Protein AF-A0A966TG17-F1 (afdb_monomer)

Nearest PDB structures (foldseek):
  8f2u-assembly1_F  TM=4.274E-01  e=1.609E+00  Homo sapiens
  6jo7-assembly2_B  TM=2.711E-01  e=9.034E+00  Mus musculus

Sequence (143 aa):
MKAIIFLFGTLLFFFSSFSAFAQQPAAEDVRMEKAVTYKENMVFKPVRNGVDNVELIDVVALGTSSFKVSNMADGTYGSYDHSLRITYPLVLAGGKTGYLLCFYGASEKIPYSVETKAGLTTIYFPVSTHDVIKTRIEQTLAT

Solvent-accessible surface area (backbone atoms only — not comparable to full-atom values): 9497 Å² total; per-residue (Å²): 144,79,78,73,72,68,70,70,70,69,77,75,76,82,77,87,73,90,78,89,78,79,82,76,74,92,71,87,75,93,66,87,76,69,77,76,78,76,66,94,82,62,94,63,80,80,79,82,81,87,75,88,84,80,79,86,77,62,70,68,43,80,44,79,72,44,80,46,77,46,70,54,78,76,85,50,92,67,24,74,55,60,43,40,37,42,35,32,41,43,36,31,68,90,75,54,72,39,42,32,45,35,26,34,29,95,79,58,86,74,96,57,59,64,47,77,55,98,75,34,36,38,38,50,42,57,46,90,48,44,68,62,54,52,51,52,50,55,54,62,67,74,105

pLDDT: mean 71.19, std 16.75, range [38.56, 93.94]

Secondary structure (DSSP, 8-state):
--SSGGGSSSTTSS---S---------------------TT-SSPPP--S--------EEEE---EEEEEE---SSGGGG-EEEEEEEEEEETTS-EEEEEEEE-TT---S-SEEEETTEEEEEEEGGGHHHHHHHHHHHHT-

Radius of gyration: 31.49 Å; Cα contacts (8 Å, |Δi|>4): 150; chains: 1; bounding box: 48×47×105 Å

Mean predicted aligned error: 18.05 Å

Structure (mmCIF, N/CA/C/O backbone):
data_AF-A0A966TG17-F1
#
_entry.id   AF-A0A966TG17-F1
#
loop_
_atom_site.group_PDB
_atom_site.id
_atom_site.type_symbol
_atom_site.label_atom_id
_atom_site.label_alt_id
_atom_site.label_comp_id
_atom_site.label_asym_id
_atom_site.label_entity_id
_atom_site.label_seq_id
_atom_site.pdbx_PDB_ins_code
_atom_site.Cartn_x
_atom_site.Cartn_y
_atom_site.Cartn_z
_atom_site.occupancy
_atom_site.B_iso_or_equiv
_atom_site.auth_seq_id
_atom_site.auth_comp_id
_atom_site.auth_asym_id
_atom_site.auth_atom_id
_atom_site.pdbx_PDB_model_num
ATOM 1 N N . MET A 1 1 ? -9.785 -28.704 80.834 1.00 50.81 1 MET A N 1
ATOM 2 C CA . MET A 1 1 ? -9.408 -28.276 79.468 1.00 50.81 1 MET A CA 1
ATOM 3 C C . MET A 1 1 ? -8.177 -27.371 79.538 1.00 50.81 1 MET A C 1
ATOM 5 O O . MET A 1 1 ? -8.329 -26.164 79.621 1.00 50.81 1 MET A O 1
ATOM 9 N N . LYS A 1 2 ? -6.957 -27.921 79.628 1.00 49.62 2 LYS A N 1
ATOM 10 C CA . LYS A 1 2 ? -5.720 -27.103 79.706 1.00 49.62 2 LYS A CA 1
ATOM 11 C C . LYS A 1 2 ? -4.567 -27.599 78.814 1.00 49.62 2 LYS A C 1
ATOM 13 O O . LYS A 1 2 ? -3.563 -26.915 78.714 1.00 49.62 2 LYS A O 1
ATOM 18 N N . ALA A 1 3 ? -4.725 -28.728 78.116 1.00 55.16 3 ALA A N 1
ATOM 19 C CA . ALA A 1 3 ? -3.661 -29.323 77.297 1.00 55.16 3 ALA A CA 1
ATOM 20 C C . ALA A 1 3 ? -3.758 -29.025 75.784 1.00 55.16 3 ALA A C 1
ATOM 22 O O . ALA A 1 3 ? -2.843 -29.358 75.045 1.00 55.16 3 ALA A O 1
ATOM 23 N N . ILE A 1 4 ? -4.833 -28.384 75.309 1.00 55.31 4 ILE A N 1
ATOM 24 C CA . ILE A 1 4 ? -5.046 -28.131 73.865 1.00 55.31 4 ILE A CA 1
ATOM 25 C C . ILE A 1 4 ? -4.489 -26.764 73.423 1.00 55.31 4 ILE A C 1
ATOM 27 O O . ILE A 1 4 ? -4.205 -26.557 72.250 1.00 55.31 4 ILE A O 1
ATOM 31 N N . ILE A 1 5 ? -4.237 -25.845 74.359 1.00 52.88 5 ILE A N 1
ATOM 32 C CA . ILE A 1 5 ? -3.732 -24.496 74.042 1.00 52.88 5 ILE A CA 1
ATOM 33 C C . ILE A 1 5 ? -2.211 -24.498 73.788 1.00 52.88 5 ILE A C 1
ATOM 35 O O . ILE A 1 5 ? -1.694 -23.606 73.125 1.00 52.88 5 ILE A O 1
ATOM 39 N N . PHE A 1 6 ? -1.484 -25.529 74.231 1.00 49.16 6 PHE A N 1
ATOM 40 C CA . PHE A 1 6 ? -0.024 -25.585 74.078 1.00 49.16 6 PHE A CA 1
ATOM 41 C C . PHE A 1 6 ? 0.455 -26.064 72.699 1.00 49.16 6 PHE A C 1
ATOM 43 O O . PHE A 1 6 ? 1.621 -25.877 72.367 1.00 49.16 6 PHE A O 1
ATOM 50 N N . LEU A 1 7 ? -0.427 -26.648 71.878 1.00 49.44 7 LEU A N 1
ATOM 51 C CA . LEU A 1 7 ? -0.045 -27.224 70.582 1.00 49.44 7 LEU A CA 1
ATOM 52 C C . LEU A 1 7 ? -0.198 -26.250 69.400 1.00 49.44 7 LEU A C 1
ATOM 54 O O . LEU A 1 7 ? 0.264 -26.541 68.303 1.00 49.44 7 LEU A O 1
ATOM 58 N N . PHE A 1 8 ? -0.803 -25.081 69.626 1.00 47.56 8 PHE A N 1
ATOM 59 C CA . PHE A 1 8 ? -0.941 -24.028 68.610 1.00 47.56 8 PHE A CA 1
ATOM 60 C C . PHE A 1 8 ? 0.169 -22.963 68.678 1.00 47.56 8 PHE A C 1
ATOM 62 O O . PHE A 1 8 ? 0.307 -22.162 67.759 1.00 47.56 8 PHE A O 1
ATOM 69 N N . GLY A 1 9 ? 0.982 -22.956 69.743 1.00 50.16 9 GLY A N 1
ATOM 70 C CA . GLY A 1 9 ? 2.064 -21.981 69.937 1.00 50.16 9 GLY A CA 1
ATOM 71 C C . GLY A 1 9 ? 3.397 -22.351 69.275 1.00 50.16 9 GLY A C 1
ATOM 72 O O . GLY A 1 9 ? 4.235 -21.482 69.062 1.00 50.16 9 GLY A O 1
ATOM 73 N N . THR A 1 10 ? 3.608 -23.620 68.921 1.00 52.16 10 THR A N 1
ATOM 74 C CA . THR A 1 10 ? 4.888 -24.116 68.379 1.00 52.16 10 THR A CA 1
ATOM 75 C C . THR A 1 10 ? 4.906 -24.280 66.858 1.00 52.16 10 THR A C 1
ATOM 77 O O . THR A 1 10 ? 5.969 -24.520 66.292 1.00 52.16 10 THR A O 1
ATOM 80 N N . LEU A 1 11 ? 3.774 -24.080 66.169 1.00 47.78 11 LEU A N 1
ATOM 81 C CA . LEU A 1 11 ? 3.694 -24.168 64.702 1.00 47.78 11 LEU A CA 1
ATOM 82 C C . LEU A 1 11 ? 3.936 -22.825 63.980 1.00 47.78 11 LEU A C 1
ATOM 84 O O . LEU A 1 11 ? 3.901 -22.771 62.756 1.00 47.78 11 LEU A O 1
ATOM 88 N N . LEU A 1 12 ? 4.196 -21.737 64.714 1.00 50.22 12 LEU A N 1
ATOM 89 C CA . LEU A 1 12 ? 4.461 -20.406 64.141 1.00 50.22 12 LEU A CA 1
ATOM 90 C C . LEU A 1 12 ? 5.949 -20.019 64.103 1.00 50.22 12 LEU A C 1
ATOM 92 O O . LEU A 1 12 ? 6.279 -18.925 63.661 1.00 50.22 12 LEU A O 1
ATOM 96 N N . PHE A 1 13 ? 6.857 -20.914 64.506 1.00 49.47 13 PHE A N 1
ATOM 97 C CA . PHE A 1 13 ? 8.301 -20.633 64.564 1.00 49.47 13 PHE A CA 1
ATOM 98 C C . PHE A 1 13 ? 9.133 -21.204 63.400 1.00 49.47 13 PHE A C 1
ATOM 100 O O . PHE A 1 13 ? 10.348 -21.037 63.396 1.00 49.47 13 PHE A O 1
ATOM 107 N N . PHE A 1 14 ? 8.514 -21.840 62.396 1.00 47.66 14 PHE A N 1
ATOM 108 C CA . PHE A 1 14 ? 9.246 -22.529 61.315 1.00 47.66 14 PHE A CA 1
ATOM 109 C C . PHE A 1 14 ? 9.147 -21.904 59.911 1.00 47.66 14 PHE A C 1
ATOM 111 O O . PHE A 1 14 ? 9.661 -22.487 58.963 1.00 47.66 14 PHE A O 1
ATOM 118 N N . PHE A 1 15 ? 8.566 -20.708 59.756 1.00 51.06 15 PHE A N 1
ATOM 119 C CA . PHE A 1 15 ? 8.435 -20.049 58.440 1.00 51.06 15 PHE A CA 1
ATOM 120 C C . PHE A 1 15 ? 8.975 -18.608 58.368 1.00 51.06 15 PHE A C 1
ATOM 122 O O . PHE A 1 15 ? 8.543 -17.827 57.527 1.00 51.06 15 PHE A O 1
ATOM 129 N N . SER A 1 16 ? 9.955 -18.236 59.196 1.00 46.34 16 SER A N 1
ATOM 130 C CA . SER A 1 16 ? 10.635 -16.930 59.092 1.00 46.34 16 SER A CA 1
ATOM 131 C C . SER A 1 16 ? 12.071 -17.062 58.577 1.00 46.34 16 SER A C 1
ATOM 133 O O . SER A 1 16 ? 13.032 -16.640 59.218 1.00 46.34 16 SER A O 1
ATOM 135 N N . SER A 1 17 ? 12.242 -17.682 57.416 1.00 49.97 17 SER A N 1
ATOM 136 C CA . SER A 1 17 ? 13.483 -17.609 56.641 1.00 49.97 17 SER A CA 1
ATOM 137 C C . SER A 1 17 ? 13.110 -17.362 55.185 1.00 49.97 17 SER A C 1
ATOM 139 O O . SER A 1 17 ? 12.159 -17.973 54.710 1.00 49.97 17 SER A O 1
ATOM 141 N N . PHE A 1 18 ? 13.861 -16.480 54.516 1.00 51.28 18 PHE A N 1
ATOM 142 C CA . PHE A 1 18 ? 13.603 -15.855 53.205 1.00 51.28 18 PHE A CA 1
ATOM 143 C C . PHE A 1 18 ? 12.598 -14.687 53.297 1.00 51.28 18 PHE A C 1
ATOM 145 O O . PHE A 1 18 ? 11.395 -14.879 53.348 1.00 51.28 18 PHE A O 1
ATOM 152 N N . SER A 1 19 ? 12.994 -13.413 53.360 1.00 47.78 19 SER A N 1
ATOM 153 C CA . SER A 1 19 ? 13.935 -12.736 52.463 1.00 47.78 19 SER A CA 1
ATOM 154 C C . SER A 1 19 ? 14.507 -11.496 53.155 1.00 47.78 19 SER A C 1
ATOM 156 O O . SER A 1 19 ? 13.769 -10.572 53.490 1.00 47.78 19 SER A O 1
ATOM 158 N N . ALA A 1 20 ? 15.822 -11.455 53.353 1.00 42.69 20 ALA A N 1
ATOM 159 C CA . ALA A 1 20 ? 16.515 -10.216 53.664 1.00 42.69 20 ALA A CA 1
ATOM 160 C C . ALA A 1 20 ? 16.645 -9.417 52.360 1.00 42.69 20 ALA A C 1
ATOM 162 O O . ALA A 1 20 ? 17.488 -9.734 51.523 1.00 42.69 20 ALA A O 1
ATOM 163 N N . PHE A 1 21 ? 15.800 -8.403 52.163 1.00 45.97 21 PHE A N 1
ATOM 164 C CA . PHE A 1 21 ? 16.098 -7.358 51.188 1.00 45.97 21 PHE A CA 1
ATOM 165 C C . PHE A 1 21 ? 17.071 -6.396 51.868 1.00 45.97 21 PHE A C 1
ATOM 167 O O . PHE A 1 21 ? 16.699 -5.620 52.747 1.00 45.97 21 PHE A O 1
ATOM 174 N N . ALA A 1 22 ? 18.349 -6.539 51.532 1.00 42.91 22 ALA A N 1
ATOM 175 C CA . ALA A 1 22 ? 19.397 -5.646 51.986 1.00 42.91 22 ALA A CA 1
ATOM 176 C C . ALA A 1 22 ? 19.125 -4.234 51.448 1.00 42.91 22 ALA A C 1
ATOM 178 O O . ALA A 1 22 ? 19.155 -3.996 50.242 1.00 42.91 22 ALA A O 1
ATOM 179 N N . GLN A 1 23 ? 18.865 -3.292 52.351 1.00 51.88 23 GLN A N 1
ATOM 180 C CA . GLN A 1 23 ? 18.898 -1.869 52.052 1.00 51.88 23 GLN A CA 1
ATOM 181 C C . GLN A 1 23 ? 2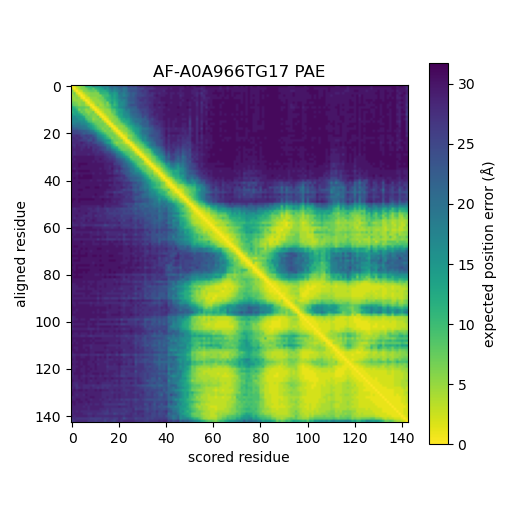0.364 -1.463 51.909 1.00 51.88 23 GLN A C 1
ATOM 183 O O . GLN A 1 23 ? 21.083 -1.325 52.899 1.00 51.88 23 GLN A O 1
ATOM 188 N N . GLN A 1 24 ? 20.828 -1.340 50.668 1.00 48.16 24 GLN A N 1
ATOM 1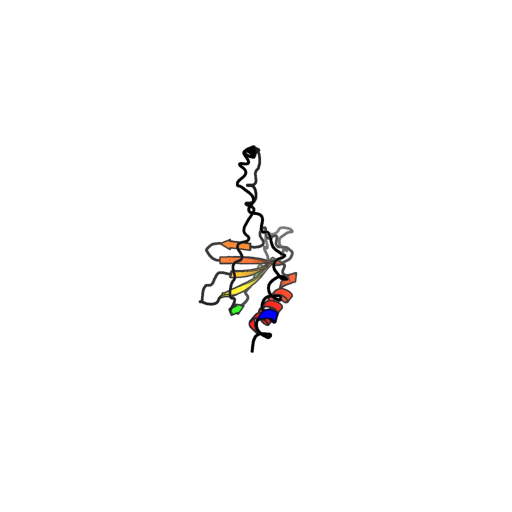89 C CA . GLN A 1 24 ? 22.171 -0.852 50.391 1.00 48.16 24 GLN A CA 1
ATOM 190 C C . GLN A 1 24 ? 22.210 0.666 50.660 1.00 48.16 24 GLN A C 1
ATOM 192 O O . GLN A 1 24 ? 21.318 1.384 50.198 1.00 48.16 24 GLN A O 1
ATOM 197 N N . PRO A 1 25 ? 23.189 1.169 51.432 1.00 45.72 25 PRO A N 1
ATOM 198 C CA . PRO A 1 25 ? 23.317 2.592 51.708 1.00 45.72 25 PRO A CA 1
ATOM 199 C C . PRO A 1 25 ? 23.684 3.356 50.434 1.00 45.72 25 PRO A C 1
ATOM 201 O O . PRO A 1 25 ? 24.392 2.841 49.567 1.00 45.72 25 PRO A O 1
ATOM 204 N N . ALA A 1 26 ? 23.203 4.597 50.355 1.00 46.94 26 ALA A N 1
ATOM 205 C CA . ALA A 1 26 ? 23.614 5.579 49.366 1.00 46.94 26 ALA A CA 1
ATOM 206 C C . ALA A 1 26 ? 25.141 5.742 49.417 1.00 46.94 26 ALA A C 1
ATOM 208 O O . ALA A 1 26 ? 25.679 6.375 50.323 1.00 46.94 26 ALA A O 1
ATOM 209 N N . ALA A 1 27 ? 25.823 5.120 48.458 1.00 46.97 27 ALA A N 1
ATOM 210 C CA . ALA A 1 27 ? 27.223 5.358 48.176 1.00 46.97 27 ALA A CA 1
ATOM 211 C C . ALA A 1 27 ? 27.294 6.380 47.042 1.00 46.97 27 ALA A C 1
ATOM 213 O O . ALA A 1 27 ? 26.875 6.133 45.913 1.00 46.97 27 ALA A O 1
ATOM 214 N N . GLU A 1 28 ? 27.782 7.550 47.413 1.00 51.53 28 GLU A N 1
ATOM 215 C CA . GLU A 1 28 ? 28.312 8.603 46.566 1.00 51.53 28 GLU A CA 1
ATOM 216 C C . GLU A 1 28 ? 29.318 8.011 45.560 1.00 51.53 28 GLU A C 1
ATOM 218 O O . GLU A 1 28 ? 30.428 7.640 45.934 1.00 51.53 28 GLU A O 1
ATOM 223 N N . ASP A 1 29 ? 28.929 7.886 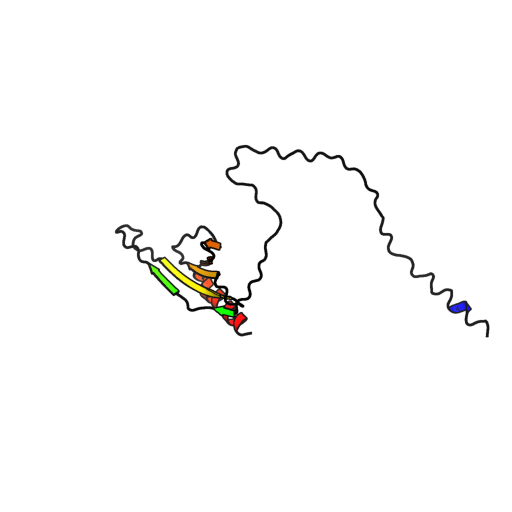44.285 1.00 38.56 29 ASP A N 1
ATOM 224 C CA . ASP A 1 29 ? 29.864 7.600 43.191 1.00 38.56 29 ASP A CA 1
ATOM 225 C C . ASP A 1 29 ? 30.103 8.888 42.401 1.00 38.56 29 ASP A C 1
ATOM 227 O O . ASP A 1 29 ? 29.453 9.208 41.403 1.00 38.56 29 ASP A O 1
ATOM 231 N N . VAL A 1 30 ? 31.057 9.669 42.906 1.00 52.44 30 VAL A N 1
ATOM 232 C CA . VAL A 1 30 ? 31.806 10.625 42.099 1.00 52.44 30 VAL A CA 1
ATOM 233 C C . VAL A 1 30 ? 32.650 9.808 41.123 1.00 52.44 30 VAL A C 1
ATOM 235 O O . VAL A 1 30 ? 33.815 9.505 41.379 1.00 52.44 30 VAL A O 1
ATOM 238 N N . ARG A 1 31 ? 32.082 9.493 39.959 1.00 46.28 31 ARG A N 1
ATOM 239 C CA . ARG A 1 31 ? 32.859 9.119 38.779 1.00 46.28 31 ARG A CA 1
ATO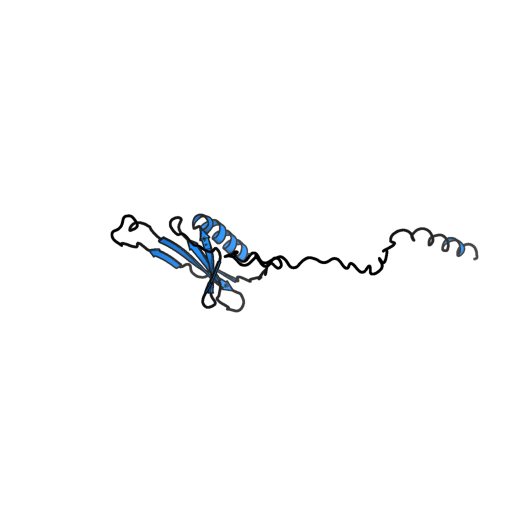M 240 C C . ARG A 1 31 ? 32.385 9.902 37.572 1.00 46.28 31 ARG A C 1
ATOM 242 O O . ARG A 1 31 ? 31.335 9.657 36.994 1.00 46.28 31 ARG A O 1
ATOM 249 N N . MET A 1 32 ? 33.230 10.866 37.211 1.00 47.72 32 MET A N 1
ATOM 250 C CA . MET A 1 32 ? 33.263 11.525 35.916 1.00 47.72 32 MET A CA 1
ATOM 251 C C . MET A 1 32 ? 33.025 10.518 34.784 1.00 47.72 32 MET A C 1
ATOM 253 O O . MET A 1 32 ? 33.942 9.787 34.409 1.00 47.72 32 MET A O 1
ATOM 257 N N . GLU A 1 33 ? 31.855 10.562 34.153 1.00 43.66 33 GLU A N 1
ATOM 258 C CA . GLU A 1 33 ? 31.741 10.142 32.762 1.00 43.66 33 GLU A CA 1
ATOM 259 C C . GLU A 1 33 ? 31.920 11.383 31.889 1.00 43.66 33 GLU A C 1
ATOM 261 O O . GLU A 1 33 ? 31.005 12.131 31.556 1.00 43.66 33 GLU A O 1
ATOM 266 N N . LYS A 1 34 ? 33.206 11.646 31.655 1.00 47.91 34 LYS A N 1
ATOM 267 C CA . LYS A 1 34 ? 33.791 12.419 30.565 1.00 47.91 34 LYS A CA 1
ATOM 268 C C . LYS A 1 34 ? 32.774 12.717 29.459 1.00 47.91 34 LYS A C 1
ATOM 270 O O . LYS A 1 34 ? 32.412 11.823 28.697 1.00 47.91 34 LYS A O 1
ATOM 275 N N . ALA A 1 35 ? 32.380 13.989 29.357 1.00 49.97 35 ALA A N 1
ATOM 276 C CA . ALA A 1 35 ? 31.688 14.540 28.201 1.00 49.97 35 ALA A CA 1
ATOM 277 C C . ALA A 1 35 ? 32.306 13.947 26.929 1.00 49.97 35 ALA A C 1
ATOM 279 O O . ALA A 1 35 ? 33.500 14.133 26.668 1.00 49.97 35 ALA A O 1
ATOM 280 N N . VAL A 1 36 ? 31.506 13.164 26.201 1.00 53.09 36 VAL A N 1
ATOM 281 C CA . VAL A 1 36 ? 31.909 12.543 24.944 1.00 53.09 36 VAL A CA 1
ATOM 282 C C . VAL A 1 36 ? 32.416 13.666 24.055 1.00 53.09 36 VAL A C 1
ATOM 284 O O . VAL A 1 36 ? 31.666 14.557 23.665 1.00 53.09 36 VAL A O 1
ATOM 287 N N . THR A 1 37 ? 33.722 13.658 23.812 1.00 52.00 37 THR A N 1
ATOM 288 C CA . THR A 1 37 ? 34.394 14.588 22.917 1.00 52.00 37 THR A CA 1
ATOM 289 C C . THR A 1 37 ? 33.694 14.505 21.567 1.00 52.00 37 THR A C 1
ATOM 291 O O . THR A 1 37 ? 33.809 13.499 20.865 1.00 52.00 37 THR A O 1
ATOM 294 N N . TYR A 1 38 ? 32.915 15.537 21.242 1.00 57.06 38 TYR A N 1
ATOM 295 C CA . TYR A 1 38 ? 32.252 15.677 19.957 1.00 57.06 38 TYR A CA 1
ATOM 296 C C . TYR A 1 38 ? 33.326 15.616 18.871 1.00 57.06 38 TYR A C 1
ATOM 298 O O . TYR A 1 38 ? 34.174 16.499 18.771 1.00 57.06 38 TYR A O 1
ATOM 306 N N . LYS A 1 39 ? 33.335 14.540 18.080 1.00 60.34 39 LYS A N 1
ATOM 307 C CA . LYS A 1 39 ? 34.145 14.497 16.865 1.00 60.34 39 LYS A CA 1
ATOM 308 C C . LYS A 1 39 ? 33.491 15.446 15.868 1.00 60.34 39 LYS A C 1
ATOM 310 O O . LYS A 1 39 ? 32.421 15.144 15.350 1.00 60.34 39 LYS A O 1
ATOM 315 N N . GLU A 1 40 ? 34.154 16.561 15.591 1.00 58.88 40 GLU A N 1
ATOM 316 C CA . GLU A 1 40 ? 33.706 17.660 14.718 1.00 58.88 40 GLU A CA 1
ATOM 317 C C . GLU A 1 40 ? 33.458 17.274 13.240 1.00 58.88 40 GLU A C 1
ATOM 319 O O . GLU A 1 40 ? 33.152 18.137 12.432 1.00 58.88 40 GLU A O 1
ATOM 324 N N . ASN A 1 41 ? 33.503 15.985 12.875 1.00 63.16 41 ASN A N 1
ATOM 325 C CA . ASN A 1 41 ? 33.322 15.491 11.502 1.00 63.16 41 ASN A CA 1
ATOM 326 C C . ASN A 1 41 ? 32.271 14.371 11.379 1.00 63.16 41 ASN A C 1
ATOM 328 O O . ASN A 1 41 ? 32.413 13.460 10.564 1.00 63.16 41 ASN A O 1
ATOM 332 N N . MET A 1 42 ? 31.214 14.392 12.192 1.00 58.44 42 MET A N 1
ATOM 333 C CA . MET A 1 42 ? 30.079 13.484 11.999 1.00 58.44 42 MET A CA 1
ATOM 334 C C . MET A 1 42 ? 28.986 14.165 11.167 1.00 58.44 42 MET A C 1
ATOM 336 O O . MET A 1 42 ? 28.266 15.025 11.661 1.00 58.44 42 MET A O 1
ATOM 340 N N . VAL A 1 43 ? 28.841 13.750 9.901 1.00 69.62 43 VAL A N 1
ATOM 341 C CA . VAL A 1 43 ? 27.759 14.193 8.989 1.00 69.62 43 VAL A CA 1
ATOM 342 C C . VAL A 1 43 ? 26.378 13.756 9.499 1.00 69.62 43 VAL A C 1
ATOM 344 O O . VAL A 1 43 ? 25.365 14.393 9.216 1.00 69.62 43 VAL A O 1
ATOM 347 N N . PHE A 1 44 ? 26.331 12.687 10.296 1.00 70.25 44 PHE A N 1
ATOM 348 C CA . PHE A 1 44 ? 25.101 12.138 10.849 1.00 70.25 44 PHE A CA 1
ATOM 349 C C . PHE A 1 44 ? 25.021 12.395 12.350 1.00 70.25 44 PHE A C 1
ATOM 351 O O . PHE A 1 44 ? 25.964 12.125 13.097 1.00 70.25 44 PHE A O 1
ATOM 358 N N . LYS A 1 45 ? 23.863 12.892 12.793 1.00 73.94 45 LYS A N 1
ATOM 359 C CA . LYS A 1 45 ? 23.544 13.008 14.216 1.00 73.94 45 LYS A CA 1
ATOM 360 C C . LYS A 1 45 ? 23.527 11.600 14.830 1.00 73.94 45 LYS A C 1
ATOM 362 O O . LYS A 1 45 ? 22.959 10.700 14.207 1.00 73.94 45 LYS A O 1
ATOM 367 N N . PRO A 1 46 ? 24.123 11.388 16.017 1.00 64.38 46 PRO A N 1
ATOM 368 C CA . PRO A 1 46 ? 24.044 10.101 16.692 1.00 64.38 46 PRO A CA 1
ATOM 369 C C . PRO A 1 46 ? 22.574 9.737 16.920 1.00 64.38 46 PRO A C 1
ATOM 371 O O . PRO A 1 46 ? 21.772 10.584 17.325 1.00 64.38 46 PRO A O 1
ATOM 374 N N . VAL A 1 47 ? 22.223 8.486 16.613 1.00 66.25 47 VAL A N 1
ATOM 375 C CA . VAL A 1 47 ? 20.880 7.944 16.837 1.00 66.25 47 VAL A CA 1
ATOM 376 C C . VAL A 1 47 ? 20.530 8.138 18.309 1.00 66.25 47 VAL A C 1
ATOM 378 O O . VAL A 1 47 ? 21.287 7.754 19.201 1.00 66.25 47 VAL A O 1
ATOM 381 N N . ARG A 1 48 ? 19.387 8.776 18.562 1.00 65.00 48 ARG A N 1
ATOM 382 C CA . ARG A 1 48 ? 18.849 8.942 19.908 1.00 65.00 48 ARG A CA 1
ATOM 383 C C . ARG A 1 48 ? 18.340 7.569 20.352 1.00 65.00 48 ARG A C 1
ATOM 385 O O . ARG A 1 48 ? 17.232 7.183 20.003 1.00 65.00 48 ARG A O 1
ATOM 392 N N . ASN A 1 49 ? 19.187 6.803 21.037 1.00 61.41 49 ASN A N 1
ATOM 393 C CA . ASN A 1 49 ? 18.788 5.525 21.619 1.00 61.41 49 ASN A CA 1
ATOM 394 C C . ASN A 1 49 ? 17.676 5.758 22.649 1.00 61.41 49 ASN A C 1
ATOM 396 O O . ASN A 1 49 ? 17.836 6.582 23.549 1.00 61.41 49 ASN A O 1
ATOM 400 N N . GLY A 1 50 ? 16.594 4.987 22.540 1.00 60.94 50 GLY A N 1
ATOM 401 C CA . GLY A 1 50 ? 15.620 4.817 23.616 1.00 60.94 50 GLY A CA 1
ATOM 402 C C . GLY A 1 50 ? 14.295 5.532 23.385 1.00 60.94 50 GLY A C 1
ATOM 403 O O . GLY A 1 50 ? 14.093 6.647 23.855 1.00 60.94 50 GLY A O 1
ATOM 404 N N . VAL A 1 51 ? 13.414 4.846 22.660 1.00 57.41 51 VAL A N 1
ATOM 405 C CA . VAL A 1 51 ? 11.993 4.562 22.933 1.00 57.41 51 VAL A CA 1
ATOM 406 C C . VAL A 1 51 ? 11.377 4.331 21.558 1.00 57.41 51 VAL A C 1
ATOM 408 O O . VAL A 1 51 ? 11.161 5.276 20.798 1.00 57.41 51 VAL A O 1
ATOM 411 N N . ASP A 1 52 ? 11.139 3.065 21.223 1.00 60.09 52 ASP A N 1
ATOM 412 C CA . ASP A 1 52 ? 10.325 2.730 20.063 1.00 60.09 52 ASP A CA 1
ATOM 413 C C . ASP A 1 52 ? 8.928 3.290 20.332 1.00 60.09 52 ASP A C 1
ATOM 415 O O . ASP A 1 52 ? 8.219 2.838 21.232 1.00 60.09 52 ASP A O 1
ATOM 419 N N . ASN A 1 53 ? 8.550 4.335 19.598 1.00 59.72 53 ASN A N 1
ATOM 420 C CA . ASN A 1 53 ? 7.190 4.845 19.649 1.00 59.72 53 ASN A CA 1
ATOM 421 C C . ASN A 1 53 ? 6.312 3.841 18.903 1.00 59.72 53 ASN A C 1
ATOM 423 O O . ASN A 1 53 ? 6.225 3.865 17.676 1.00 59.72 53 ASN A O 1
ATOM 427 N N . VAL A 1 54 ? 5.719 2.917 19.656 1.00 69.25 54 VAL A N 1
ATOM 428 C CA . VAL A 1 54 ? 4.740 1.966 19.136 1.00 69.25 54 VAL A CA 1
ATOM 429 C C . VAL A 1 54 ? 3.386 2.659 19.125 1.00 69.25 54 VAL A C 1
ATOM 4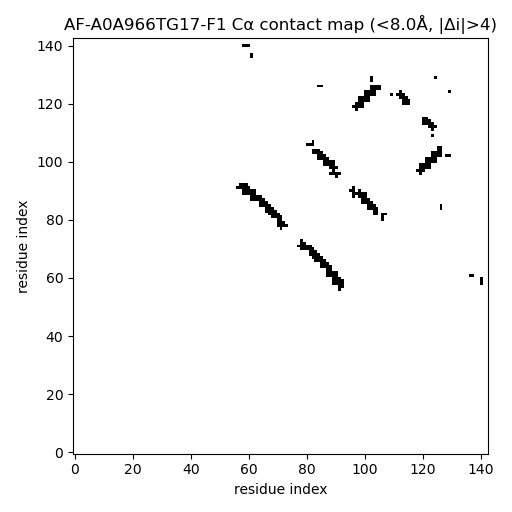31 O O . VAL A 1 54 ? 2.766 2.861 20.167 1.00 69.25 54 VAL A O 1
ATOM 434 N N . GLU A 1 55 ? 2.940 3.048 17.937 1.00 69.69 55 GLU A N 1
ATOM 435 C CA . GLU A 1 55 ? 1.584 3.537 17.719 1.00 69.69 55 GLU A CA 1
ATOM 436 C C . GLU A 1 55 ? 0.680 2.352 17.359 1.00 69.69 55 GLU A C 1
ATOM 438 O O . GLU A 1 55 ? 0.947 1.615 16.408 1.00 69.69 55 GLU A O 1
ATOM 443 N N . LEU A 1 56 ? -0.381 2.153 18.142 1.00 76.62 56 LEU A N 1
ATOM 444 C CA . LEU A 1 56 ? -1.429 1.178 17.855 1.00 76.62 56 LEU A CA 1
ATOM 445 C C . LEU A 1 56 ? -2.496 1.863 17.006 1.00 76.62 56 LEU A C 1
ATOM 447 O O . LEU A 1 56 ? -3.084 2.861 17.422 1.00 76.62 56 LEU A O 1
ATOM 451 N N . ILE A 1 57 ? -2.715 1.333 15.807 1.00 79.25 57 ILE A N 1
ATOM 452 C CA . ILE A 1 57 ? -3.655 1.882 14.835 1.00 79.25 57 ILE A CA 1
ATOM 453 C C . ILE A 1 57 ? -4.745 0.845 14.588 1.00 79.25 57 ILE A C 1
ATOM 455 O O . ILE A 1 57 ? -4.471 -0.230 14.054 1.00 79.25 57 ILE A O 1
ATOM 459 N N . ASP A 1 58 ? -5.984 1.203 14.920 1.00 83.31 58 ASP A N 1
ATOM 460 C CA . ASP A 1 58 ? -7.149 0.361 14.658 1.00 83.31 58 ASP A CA 1
ATOM 461 C C . ASP A 1 58 ? -7.634 0.566 13.219 1.00 83.31 58 ASP A C 1
ATOM 463 O O . ASP A 1 58 ? -8.237 1.588 12.867 1.00 83.31 58 ASP A O 1
ATOM 467 N N . VAL A 1 59 ? -7.347 -0.420 12.371 1.00 84.75 59 VAL A N 1
ATOM 468 C CA . VAL A 1 59 ? -7.780 -0.464 10.970 1.00 84.75 59 VAL A CA 1
ATOM 469 C C . VAL A 1 59 ? -9.118 -1.194 10.886 1.00 84.75 59 VAL A C 1
ATOM 471 O O . VAL A 1 59 ? -9.242 -2.320 11.351 1.00 84.75 59 VAL A O 1
ATOM 474 N N . VAL A 1 60 ? -10.112 -0.557 10.266 1.00 86.31 60 VAL A N 1
ATOM 475 C CA . VAL A 1 60 ? -11.480 -1.086 10.111 1.00 86.31 60 VAL A CA 1
ATOM 476 C C . VAL A 1 60 ? -11.689 -1.700 8.730 1.00 86.31 60 VAL A C 1
ATOM 478 O O . VAL A 1 60 ? -12.444 -2.655 8.586 1.00 86.31 60 VAL A O 1
ATOM 481 N N . ALA A 1 61 ? -11.040 -1.153 7.700 1.00 83.94 61 ALA A N 1
ATOM 482 C CA . ALA A 1 61 ? -11.142 -1.677 6.344 1.00 83.94 61 ALA A CA 1
ATOM 483 C C . ALA A 1 61 ? -9.931 -1.306 5.479 1.00 83.94 61 ALA A C 1
ATOM 485 O O . ALA A 1 61 ? -9.266 -0.288 5.694 1.00 83.94 61 ALA A O 1
ATOM 486 N N . LEU A 1 62 ? -9.702 -2.107 4.437 1.00 84.94 62 LEU A N 1
ATOM 487 C CA . LEU A 1 62 ? -8.941 -1.678 3.268 1.00 84.94 62 LEU A CA 1
ATOM 488 C C . LEU A 1 62 ? -9.868 -0.881 2.349 1.00 84.94 62 LEU A C 1
ATOM 490 O O . LEU A 1 62 ? -10.925 -1.366 1.949 1.00 84.94 62 LEU A O 1
ATOM 494 N N . GLY A 1 63 ? -9.480 0.344 2.012 1.00 82.81 63 GLY A N 1
ATOM 495 C CA . GLY A 1 63 ? -10.178 1.114 0.993 1.00 82.81 63 GLY A CA 1
ATOM 496 C C . GLY A 1 63 ? -9.835 0.641 -0.422 1.00 82.81 63 GLY A C 1
ATOM 497 O O . GLY A 1 63 ? -8.977 -0.220 -0.632 1.00 82.81 63 GLY A O 1
ATOM 498 N N . THR A 1 64 ? -10.510 1.227 -1.410 1.00 84.94 64 THR A N 1
ATOM 499 C CA . THR A 1 64 ? -10.351 0.866 -2.823 1.00 84.94 64 THR A CA 1
ATOM 500 C C . THR A 1 64 ? -8.909 1.051 -3.286 1.00 84.94 64 THR A C 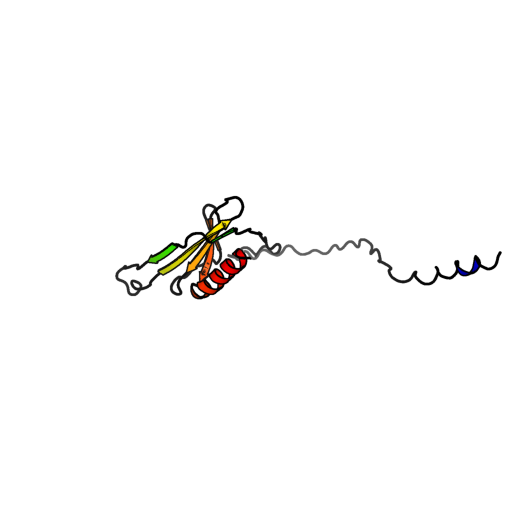1
ATOM 502 O O . THR A 1 64 ? -8.326 2.125 -3.118 1.00 84.94 64 THR A O 1
ATOM 505 N N . SER A 1 65 ? -8.341 0.012 -3.900 1.00 86.38 65 SER A N 1
ATOM 506 C CA . SER A 1 65 ? -6.991 0.074 -4.448 1.00 86.38 65 SER A CA 1
ATOM 507 C C . SER A 1 65 ? -6.908 1.001 -5.653 1.00 86.38 65 SER A C 1
ATOM 509 O O . SER A 1 65 ? -7.808 1.067 -6.491 1.00 86.38 65 SER A O 1
ATOM 5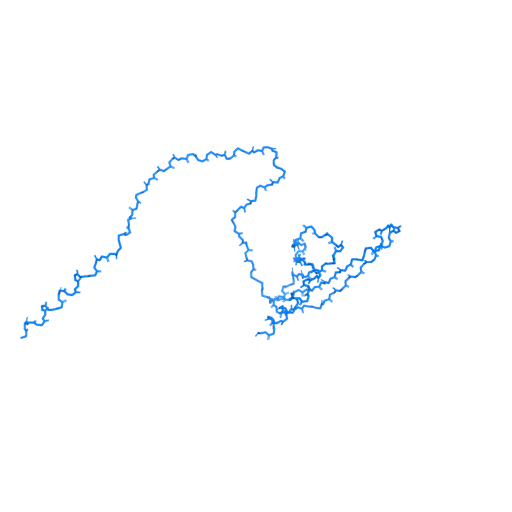11 N N . SER A 1 66 ? -5.780 1.697 -5.764 1.00 85.81 66 SER A N 1
ATOM 512 C CA . SER A 1 66 ? -5.406 2.423 -6.973 1.00 85.81 66 SER A CA 1
ATOM 513 C C . SER A 1 66 ? -4.161 1.798 -7.588 1.00 85.81 66 SER A C 1
ATOM 515 O O . SER A 1 66 ? -3.196 1.488 -6.889 1.00 85.81 66 SER A O 1
ATOM 517 N N . PHE A 1 67 ? -4.199 1.612 -8.904 1.00 84.81 67 PHE A N 1
ATOM 518 C CA . PHE A 1 67 ? -3.091 1.086 -9.688 1.00 84.81 67 PHE A CA 1
ATOM 519 C C . PHE A 1 67 ? -2.537 2.215 -10.544 1.00 84.81 67 PHE A C 1
ATOM 521 O O . PHE A 1 67 ? -3.274 2.850 -11.300 1.00 84.81 67 PHE A O 1
ATOM 528 N N . LYS A 1 68 ? -1.238 2.475 -10.424 1.00 79.00 68 LYS A N 1
ATOM 529 C CA . LYS A 1 68 ? -0.517 3.373 -11.320 1.00 79.00 68 LYS A CA 1
ATOM 530 C C . LYS A 1 68 ? 0.522 2.564 -12.070 1.00 79.00 68 LYS A C 1
ATOM 532 O O . LYS A 1 68 ? 1.388 1.945 -11.458 1.00 79.00 68 LYS A O 1
ATOM 537 N N . VAL A 1 69 ? 0.400 2.579 -13.390 1.00 73.62 69 VAL A N 1
ATOM 538 C CA . VAL A 1 69 ? 1.417 2.077 -14.308 1.00 73.62 69 VAL A CA 1
ATOM 539 C C . VAL A 1 69 ? 1.902 3.281 -15.095 1.00 73.62 69 VAL A C 1
ATOM 541 O O . VAL A 1 69 ? 1.113 3.898 -15.810 1.00 73.62 69 VAL A O 1
ATOM 544 N N . SER A 1 70 ? 3.159 3.669 -14.905 1.00 66.12 70 SER A N 1
ATOM 545 C CA . SER A 1 70 ? 3.763 4.779 -15.641 1.00 66.12 70 SER A CA 1
ATOM 546 C C . SER A 1 70 ? 4.821 4.247 -16.594 1.00 66.12 70 SER A C 1
ATOM 548 O O . SER A 1 70 ? 5.733 3.537 -16.172 1.00 66.12 70 SER A O 1
ATOM 550 N N . ASN A 1 71 ? 4.703 4.637 -17.863 1.00 61.53 71 ASN A N 1
ATOM 551 C CA . ASN A 1 71 ? 5.733 4.456 -18.879 1.00 61.53 71 ASN A CA 1
ATOM 552 C C . ASN A 1 71 ? 6.336 5.836 -19.132 1.00 61.53 71 ASN A C 1
ATOM 554 O O . ASN A 1 71 ? 5.670 6.705 -19.696 1.00 61.53 71 ASN A O 1
ATOM 558 N N . MET A 1 72 ? 7.565 6.072 -18.681 1.00 59.09 72 MET A N 1
ATOM 559 C CA . MET A 1 72 ? 8.260 7.314 -19.002 1.00 59.09 72 MET A CA 1
ATOM 560 C C . MET A 1 72 ? 8.895 7.159 -20.386 1.00 59.09 72 MET A C 1
ATOM 562 O O . MET A 1 72 ? 10.007 6.680 -20.494 1.00 59.09 72 MET A O 1
ATOM 566 N N . ALA A 1 73 ? 8.200 7.523 -21.464 1.00 59.03 73 ALA A N 1
ATOM 567 C CA . ALA A 1 73 ? 8.793 7.504 -22.804 1.00 59.03 73 ALA A CA 1
ATOM 568 C C . ALA A 1 73 ? 9.661 8.760 -23.019 1.00 59.03 73 ALA A C 1
ATOM 570 O O . ALA A 1 73 ? 9.222 9.727 -23.635 1.00 59.03 73 ALA A O 1
ATOM 571 N N . ASP A 1 74 ? 10.874 8.768 -22.465 1.00 70.50 74 ASP A N 1
ATOM 572 C CA . ASP A 1 74 ? 11.838 9.875 -22.578 1.00 70.50 74 ASP A CA 1
ATOM 573 C C . ASP A 1 74 ? 12.833 9.738 -23.753 1.00 70.50 74 ASP A C 1
ATOM 575 O O . ASP A 1 74 ? 13.700 10.588 -23.945 1.00 70.50 74 ASP A O 1
ATOM 579 N N . GLY A 1 75 ? 12.695 8.691 -24.572 1.00 64.88 75 GLY A N 1
ATOM 580 C CA . GLY A 1 75 ? 13.559 8.393 -25.718 1.00 64.88 75 GLY A CA 1
ATOM 581 C C . GLY A 1 75 ? 14.922 7.787 -25.359 1.00 64.88 75 GLY A C 1
ATOM 582 O O . GLY A 1 75 ? 15.739 7.575 -26.255 1.00 64.88 75 GLY A O 1
ATOM 583 N N . THR A 1 76 ? 15.190 7.501 -24.081 1.00 70.81 76 THR A N 1
ATOM 584 C CA . THR A 1 76 ? 16.424 6.853 -23.612 1.00 70.81 76 THR A CA 1
ATOM 585 C C . THR A 1 76 ? 16.243 5.342 -23.417 1.00 70.81 76 THR A C 1
ATOM 587 O O . THR A 1 76 ? 15.134 4.816 -23.471 1.00 70.81 76 THR A O 1
ATOM 590 N N . TYR A 1 77 ? 17.326 4.600 -23.151 1.00 65.62 77 TYR A N 1
ATOM 591 C CA . TYR A 1 77 ? 17.230 3.168 -22.819 1.00 65.62 77 TYR A CA 1
ATOM 592 C C . TYR A 1 77 ? 16.371 2.892 -21.566 1.00 65.62 77 TYR A C 1
ATOM 594 O O . TYR A 1 77 ? 15.800 1.810 -21.461 1.00 65.62 77 TYR A O 1
ATOM 602 N N . GLY A 1 78 ? 16.233 3.869 -20.658 1.00 62.09 78 GLY A N 1
ATOM 603 C CA . GLY A 1 78 ? 15.354 3.797 -19.484 1.00 62.09 78 GLY A CA 1
ATOM 604 C C . GLY A 1 78 ? 13.875 4.045 -19.793 1.00 62.09 78 GLY A C 1
ATOM 605 O O . GLY A 1 78 ? 13.035 3.908 -18.910 1.00 62.09 78 GLY A O 1
ATOM 606 N N . SER A 1 79 ? 13.519 4.357 -21.045 1.00 56.59 79 SER A N 1
ATOM 607 C CA . SER A 1 79 ? 12.131 4.639 -21.427 1.00 56.59 79 SER A CA 1
ATOM 608 C C . SER A 1 79 ? 11.161 3.466 -21.269 1.00 56.59 79 SER A C 1
ATOM 610 O O . SER A 1 79 ? 9.941 3.639 -21.318 1.00 56.59 79 SER A O 1
ATOM 612 N N . TYR A 1 80 ? 11.707 2.260 -21.127 1.00 55.84 80 TYR A N 1
ATOM 613 C CA . TYR A 1 80 ? 10.957 1.022 -20.941 1.00 55.84 80 TYR A CA 1
ATOM 614 C C . TYR A 1 80 ? 10.882 0.596 -19.470 1.00 55.84 80 TYR A C 1
ATOM 616 O O . TYR A 1 80 ? 10.334 -0.466 -19.176 1.00 55.84 80 TYR A O 1
ATOM 624 N N . ASP A 1 81 ? 11.403 1.405 -18.537 1.00 62.91 81 ASP A N 1
ATOM 625 C CA . ASP A 1 81 ? 11.246 1.134 -17.112 1.00 62.91 81 ASP A CA 1
ATOM 626 C C . ASP A 1 81 ? 9.793 1.386 -16.704 1.00 62.91 81 ASP A C 1
ATOM 628 O O . ASP A 1 81 ? 9.339 2.509 -16.472 1.00 62.91 81 ASP A O 1
ATOM 632 N N . HIS A 1 82 ? 9.044 0.290 -16.630 1.00 64.56 82 HIS A N 1
ATOM 633 C CA . HIS A 1 82 ? 7.681 0.286 -16.137 1.00 64.56 82 HIS A CA 1
ATOM 634 C C . HIS A 1 82 ? 7.689 0.511 -14.624 1.00 64.56 82 HIS A C 1
ATOM 636 O O . HIS A 1 82 ? 8.210 -0.303 -13.856 1.00 64.56 82 HIS A O 1
ATOM 642 N N . SER A 1 83 ? 7.084 1.612 -14.190 1.00 74.06 83 SER A N 1
ATOM 643 C CA . SER A 1 83 ? 6.783 1.868 -12.783 1.00 74.06 83 SER A CA 1
ATOM 644 C C . SER A 1 83 ? 5.409 1.277 -12.486 1.00 74.06 83 SER A C 1
ATOM 646 O O . SER A 1 83 ? 4.405 1.731 -13.035 1.00 74.06 83 SER A O 1
ATOM 648 N N . LEU A 1 84 ? 5.367 0.232 -11.655 1.00 82.69 84 LEU A N 1
ATOM 649 C CA . LEU A 1 84 ? 4.130 -0.337 -11.122 1.00 82.69 84 LEU A CA 1
ATOM 650 C C . LEU A 1 84 ? 3.983 0.094 -9.667 1.00 82.69 84 LEU A C 1
ATOM 652 O O . LEU A 1 84 ? 4.862 -0.177 -8.846 1.00 82.69 84 LEU A O 1
ATOM 656 N N . ARG A 1 85 ? 2.841 0.697 -9.343 1.00 87.19 85 ARG A N 1
ATOM 657 C CA . ARG A 1 85 ? 2.490 1.062 -7.977 1.00 87.19 85 ARG A CA 1
ATOM 658 C C . ARG A 1 85 ? 1.057 0.677 -7.654 1.00 87.19 85 ARG A C 1
ATOM 660 O O . ARG A 1 85 ? 0.133 1.071 -8.363 1.00 87.19 85 ARG A O 1
ATOM 667 N N . ILE A 1 86 ? 0.881 -0.067 -6.568 1.00 89.62 86 ILE A N 1
ATOM 668 C CA . ILE A 1 86 ? -0.431 -0.442 -6.036 1.00 89.62 86 ILE A CA 1
ATOM 669 C C . ILE A 1 86 ? -0.589 0.250 -4.691 1.00 89.62 86 ILE A C 1
ATOM 671 O O . ILE A 1 86 ? 0.226 0.044 -3.796 1.00 89.62 86 ILE A O 1
ATOM 675 N N . THR A 1 87 ? -1.616 1.076 -4.530 1.00 91.38 87 THR A N 1
ATOM 676 C CA . THR A 1 87 ? -1.834 1.818 -3.285 1.00 91.38 87 THR A CA 1
ATOM 677 C C . THR A 1 87 ? -3.184 1.482 -2.676 1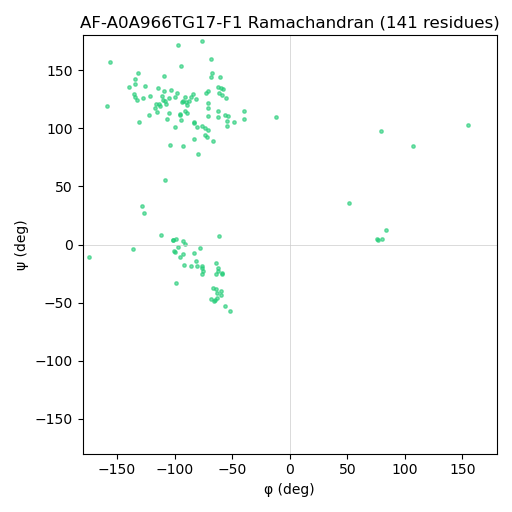.00 91.38 87 THR A C 1
ATOM 679 O O . THR A 1 87 ? -4.204 1.610 -3.351 1.00 91.38 87 THR A O 1
ATOM 682 N N . TYR A 1 88 ? -3.182 1.107 -1.396 1.00 91.00 88 TYR A N 1
ATOM 683 C CA . TYR A 1 88 ? -4.378 0.887 -0.587 1.00 91.00 88 TYR A CA 1
ATOM 684 C C . TYR A 1 88 ? -4.467 1.952 0.509 1.00 91.00 88 TYR A C 1
ATOM 686 O O . TYR A 1 88 ? -3.572 2.026 1.356 1.00 91.00 88 TYR A O 1
ATOM 694 N N . PRO A 1 89 ? -5.529 2.770 0.536 1.00 90.44 89 PRO A N 1
ATOM 695 C CA . PRO A 1 89 ? -5.824 3.589 1.700 1.00 90.44 89 PRO A CA 1
ATOM 696 C C . PRO A 1 89 ? -6.324 2.710 2.846 1.00 90.44 89 PRO A C 1
ATOM 698 O O . PRO A 1 89 ? -7.200 1.868 2.654 1.00 90.44 89 PRO A O 1
ATOM 701 N N . LEU A 1 90 ? -5.770 2.910 4.041 1.00 89.12 90 LEU A N 1
ATOM 702 C CA . LEU A 1 90 ? -6.267 2.272 5.256 1.00 89.12 90 LEU A CA 1
ATOM 703 C C . LEU A 1 90 ? -7.393 3.121 5.844 1.00 89.12 90 LEU A C 1
ATOM 705 O O . LEU A 1 90 ? -7.227 4.323 6.072 1.00 89.12 90 LEU A O 1
ATOM 709 N N . VAL A 1 91 ? -8.539 2.493 6.093 1.00 87.19 91 VAL A N 1
ATOM 710 C CA . VAL A 1 91 ? -9.675 3.123 6.766 1.00 87.19 91 VAL A CA 1
ATOM 711 C C . VAL A 1 91 ? -9.534 2.861 8.259 1.00 87.19 91 VAL A C 1
ATOM 713 O O . VAL A 1 91 ? -9.595 1.710 8.689 1.00 87.19 91 VAL A O 1
ATOM 716 N N . LEU A 1 92 ? -9.326 3.917 9.045 1.00 87.62 92 LEU A N 1
ATOM 717 C CA . LEU A 1 92 ? -9.135 3.810 10.492 1.00 87.62 92 LEU A CA 1
ATOM 718 C C . LEU A 1 92 ? -10.445 4.011 11.257 1.00 87.62 92 LEU A C 1
ATOM 720 O O . LEU A 1 92 ? -11.342 4.738 10.813 1.00 87.62 92 LEU A O 1
ATOM 724 N N . ALA A 1 93 ? -10.523 3.420 12.449 1.00 81.06 93 ALA A N 1
ATOM 725 C CA . ALA A 1 93 ? -11.615 3.666 13.380 1.00 81.06 93 ALA A CA 1
ATOM 726 C C . ALA A 1 93 ? -11.674 5.161 13.756 1.00 81.06 93 ALA A C 1
ATOM 728 O O . ALA A 1 93 ? -10.658 5.803 14.020 1.00 81.06 93 ALA A O 1
ATOM 729 N N . GLY A 1 94 ? -12.875 5.746 13.747 1.00 77.50 94 GLY A N 1
ATOM 730 C CA . GLY A 1 94 ? -13.068 7.172 14.043 1.00 77.50 94 GLY A CA 1
ATOM 731 C C . GLY A 1 94 ? -12.854 8.127 12.860 1.00 77.50 94 GLY A C 1
ATOM 732 O O . GLY A 1 94 ? -12.781 9.336 13.068 1.00 77.50 94 GLY A O 1
ATOM 733 N N . GLY A 1 95 ? -12.762 7.619 11.624 1.00 66.81 95 GLY A N 1
ATOM 734 C CA . GLY A 1 95 ? -12.841 8.432 10.399 1.00 66.81 95 GLY A CA 1
ATOM 735 C C . GLY A 1 95 ? -11.591 9.251 10.069 1.00 66.81 95 GLY A C 1
ATOM 736 O O . GLY A 1 95 ? -11.588 10.009 9.098 1.00 66.81 95 GLY A O 1
ATOM 737 N N . LYS A 1 96 ? -10.511 9.096 10.842 1.00 65.19 96 LYS A N 1
ATOM 738 C CA . LYS A 1 96 ? -9.209 9.669 10.499 1.00 65.19 96 LYS A CA 1
ATOM 739 C C . LYS A 1 96 ? -8.640 8.902 9.307 1.00 65.19 96 LYS A C 1
ATOM 741 O O . LYS A 1 96 ? -8.466 7.690 9.361 1.00 65.19 96 LYS A O 1
ATOM 746 N N . THR A 1 97 ? -8.356 9.613 8.224 1.00 65.50 97 THR A N 1
ATOM 747 C CA . THR A 1 97 ? -7.612 9.076 7.082 1.00 65.50 97 THR A CA 1
ATOM 748 C C . THR A 1 97 ? -6.193 9.609 7.171 1.00 65.50 97 THR A C 1
ATOM 750 O O . THR A 1 97 ? -5.979 10.777 7.488 1.00 65.50 97 THR A O 1
ATOM 753 N N . GLY A 1 98 ? -5.215 8.728 6.998 1.00 80.50 98 GLY A N 1
ATOM 754 C CA . GLY A 1 98 ? -3.836 9.084 7.314 1.00 80.50 98 GLY A CA 1
ATOM 755 C C . GLY A 1 98 ? -2.801 8.039 6.951 1.00 80.50 98 GLY A C 1
ATOM 756 O O . GLY A 1 98 ? -1.628 8.372 6.977 1.00 80.50 98 GLY A O 1
ATOM 757 N N . TYR A 1 99 ? -3.190 6.811 6.592 1.00 89.19 99 TYR A N 1
ATOM 758 C CA . TYR A 1 99 ? -2.236 5.756 6.259 1.00 89.19 99 TYR A CA 1
ATOM 759 C C . TYR A 1 99 ? -2.512 5.163 4.881 1.00 89.19 99 TYR A C 1
ATOM 761 O O . TYR A 1 99 ? -3.657 4.889 4.512 1.00 89.19 99 TYR A O 1
ATOM 769 N N . LEU A 1 100 ? -1.438 4.970 4.122 1.00 91.56 100 LEU A N 1
ATOM 770 C CA . LEU A 1 100 ? -1.443 4.408 2.779 1.00 91.56 100 LEU A CA 1
ATOM 771 C C . LEU A 1 100 ? -0.441 3.259 2.734 1.00 91.56 100 LEU A C 1
ATOM 773 O O . LEU A 1 100 ? 0.731 3.445 3.050 1.00 91.56 100 LEU A O 1
ATOM 777 N N . LEU A 1 101 ? -0.879 2.082 2.302 1.00 91.62 101 LEU A N 1
ATOM 778 C CA . LEU A 1 101 ? 0.028 1.008 1.913 1.00 91.62 101 LEU A CA 1
ATOM 779 C C . LEU A 1 101 ? 0.373 1.186 0.443 1.00 91.62 101 LEU A C 1
ATOM 781 O O . LEU A 1 101 ? -0.524 1.233 -0.396 1.00 91.62 101 LEU A O 1
ATOM 785 N N . CYS A 1 102 ? 1.656 1.282 0.124 1.00 92.75 102 CYS A N 1
ATOM 786 C CA . CYS A 1 102 ? 2.142 1.481 -1.229 1.00 92.75 102 CYS A CA 1
ATOM 787 C C . CYS A 1 102 ? 3.087 0.347 -1.626 1.00 92.75 102 CYS A C 1
ATOM 789 O O . CYS A 1 102 ? 4.208 0.251 -1.135 1.00 92.75 102 CYS A O 1
ATOM 791 N N . PHE A 1 103 ? 2.652 -0.482 -2.565 1.00 92.50 103 PHE A N 1
ATOM 792 C CA . PHE A 1 103 ? 3.458 -1.549 -3.133 1.00 92.50 103 PHE A CA 1
ATOM 793 C C . PHE A 1 103 ? 4.154 -1.061 -4.398 1.00 92.50 103 PHE A C 1
ATOM 795 O O . PHE A 1 103 ? 3.476 -0.613 -5.323 1.00 92.50 103 PHE A O 1
ATOM 802 N N . TYR A 1 104 ? 5.482 -1.136 -4.435 1.00 90.75 104 TYR A N 1
ATOM 803 C CA . TYR A 1 104 ? 6.304 -0.643 -5.541 1.00 90.75 104 TYR A CA 1
ATOM 804 C C . TYR A 1 104 ? 6.935 -1.782 -6.351 1.00 90.75 104 TYR A C 1
ATOM 806 O O . TYR A 1 104 ? 7.293 -2.836 -5.817 1.00 90.75 104 TYR A O 1
ATOM 814 N N . GLY A 1 105 ? 7.059 -1.575 -7.662 1.00 87.19 105 GLY A N 1
ATOM 815 C CA . GLY A 1 105 ? 7.686 -2.517 -8.590 1.00 87.19 105 GLY A CA 1
ATOM 816 C C . GLY A 1 105 ? 9.196 -2.662 -8.376 1.00 87.19 105 GLY A C 1
ATOM 817 O O . GLY A 1 105 ? 9.844 -1.785 -7.818 1.00 87.19 105 GLY A O 1
ATOM 818 N N . ALA A 1 106 ? 9.781 -3.763 -8.856 1.00 82.50 106 ALA A N 1
ATOM 819 C CA . ALA A 1 106 ? 11.206 -4.073 -8.663 1.00 82.50 106 ALA A CA 1
ATOM 820 C C . ALA A 1 106 ? 12.176 -3.050 -9.293 1.00 82.50 106 ALA A C 1
ATOM 822 O O . ALA A 1 106 ? 13.324 -2.946 -8.868 1.00 82.50 106 ALA A O 1
ATOM 823 N N . SER A 1 107 ? 11.713 -2.305 -10.298 1.00 78.62 107 SER A N 1
ATOM 824 C CA . SER A 1 107 ? 12.435 -1.213 -10.959 1.00 78.62 107 SER A CA 1
ATOM 825 C C . SER A 1 107 ? 12.467 0.077 -10.129 1.00 78.62 107 SER A C 1
ATOM 827 O O . SER A 1 107 ? 13.329 0.927 -10.348 1.00 78.62 107 SER A O 1
ATOM 829 N N . GLU A 1 108 ? 11.563 0.243 -9.156 1.00 77.31 108 GLU A N 1
ATOM 830 C CA . GLU A 1 108 ? 11.486 1.460 -8.350 1.00 77.31 108 GLU A CA 1
ATOM 831 C C . GLU A 1 108 ? 12.468 1.420 -7.172 1.00 77.31 108 GLU A C 1
ATOM 833 O O . GLU A 1 108 ? 12.482 0.486 -6.368 1.00 77.31 108 GLU A O 1
ATOM 838 N N . LYS A 1 109 ? 13.261 2.485 -7.018 1.00 76.62 109 LYS A N 1
ATOM 839 C CA . LYS A 1 109 ? 14.123 2.688 -5.847 1.00 76.62 109 LYS A CA 1
ATOM 840 C C . LYS A 1 109 ? 13.448 3.650 -4.879 1.00 76.62 109 LYS A C 1
ATOM 842 O O . LYS A 1 109 ? 13.480 4.861 -5.085 1.00 76.62 109 LYS A O 1
ATOM 847 N N . ILE A 1 110 ? 12.850 3.110 -3.821 1.00 80.06 110 ILE A N 1
ATOM 848 C CA . ILE A 1 110 ? 12.279 3.913 -2.738 1.00 80.06 110 ILE A CA 1
ATOM 849 C C . ILE A 1 110 ? 13.340 4.093 -1.632 1.00 80.06 110 ILE A C 1
ATOM 851 O O . ILE A 1 110 ? 13.850 3.094 -1.125 1.00 80.06 110 ILE A O 1
ATOM 855 N N . PRO A 1 111 ? 13.694 5.334 -1.245 1.00 73.44 111 PRO A N 1
ATOM 856 C CA . PRO A 1 111 ? 14.748 5.594 -0.259 1.00 73.44 111 PRO A CA 1
ATOM 857 C C . PRO A 1 111 ? 14.330 5.340 1.201 1.00 73.44 111 PRO A C 1
ATOM 859 O O . PRO A 1 111 ? 15.201 5.192 2.056 1.00 73.44 111 PRO A O 1
ATOM 862 N N . TYR A 1 112 ? 13.025 5.290 1.495 1.00 80.12 112 TYR A N 1
ATOM 863 C CA . TYR A 1 112 ? 12.478 5.145 2.850 1.00 80.12 112 TYR A CA 1
ATOM 864 C C . TYR A 1 112 ? 11.366 4.091 2.893 1.00 80.12 112 TYR A C 1
ATOM 866 O O . TYR A 1 112 ? 10.550 4.009 1.981 1.00 80.12 112 TYR A O 1
ATOM 874 N N . SER A 1 113 ? 11.287 3.309 3.971 1.00 85.00 113 SER A N 1
ATOM 875 C CA . SER A 1 113 ? 10.193 2.344 4.178 1.00 85.00 113 SER A CA 1
ATOM 876 C C . SER A 1 113 ? 8.885 3.010 4.611 1.00 85.00 113 SER A C 1
ATOM 878 O O . SER A 1 113 ? 7.810 2.468 4.368 1.00 85.00 113 SER A O 1
ATOM 880 N N . VAL A 1 114 ? 8.963 4.186 5.235 1.00 88.88 114 VAL A N 1
ATOM 881 C CA . VAL A 1 114 ? 7.815 4.975 5.690 1.00 88.88 114 VAL A CA 1
ATOM 882 C C . VAL A 1 114 ? 8.081 6.450 5.405 1.00 88.88 114 VAL A C 1
ATOM 884 O O . VAL A 1 114 ? 9.174 6.948 5.672 1.00 88.88 114 VAL A O 1
ATOM 887 N N . GLU A 1 115 ? 7.085 7.155 4.881 1.00 90.19 115 GLU A N 1
ATOM 888 C CA . GLU A 1 115 ? 7.133 8.596 4.635 1.00 90.19 115 GLU A CA 1
ATOM 889 C C . GLU A 1 115 ? 5.859 9.254 5.162 1.00 90.19 115 GLU A C 1
ATOM 891 O O . GLU A 1 115 ? 4.762 8.905 4.734 1.00 90.19 115 GLU A O 1
ATOM 896 N N . THR A 1 116 ? 5.993 10.246 6.041 1.00 89.06 116 THR A N 1
ATOM 897 C CA . THR A 1 116 ? 4.865 11.080 6.474 1.00 89.06 116 THR A CA 1
ATOM 898 C C . THR A 1 116 ? 4.949 12.442 5.802 1.00 89.06 116 THR A C 1
ATOM 900 O O . THR A 1 116 ? 5.853 13.231 6.078 1.00 89.06 116 THR A O 1
ATOM 903 N N . LYS A 1 117 ? 3.992 12.740 4.922 1.00 85.44 117 LYS A N 1
ATOM 904 C CA . LYS A 1 117 ? 3.926 13.995 4.171 1.00 85.44 117 LYS A CA 1
ATOM 905 C C . LYS A 1 117 ? 2.508 14.547 4.183 1.00 85.44 117 LYS A C 1
ATOM 907 O O . LYS A 1 117 ? 1.559 13.838 3.873 1.00 85.44 117 LYS A O 1
ATOM 912 N N . ALA A 1 118 ? 2.371 15.827 4.535 1.00 84.81 118 ALA A N 1
ATOM 913 C CA . ALA A 1 118 ? 1.085 16.532 4.577 1.00 84.81 118 ALA A CA 1
ATOM 914 C C . ALA A 1 118 ? -0.011 15.803 5.393 1.00 84.81 118 ALA A C 1
ATOM 916 O O . ALA A 1 118 ? -1.181 15.830 5.026 1.00 84.81 118 ALA A O 1
ATOM 917 N N . GLY A 1 119 ? 0.370 15.133 6.488 1.00 81.44 119 GLY A N 1
ATOM 918 C CA . GLY A 1 119 ? -0.561 14.377 7.337 1.00 81.44 119 GLY A CA 1
ATOM 919 C C . GLY A 1 119 ? -0.940 12.986 6.813 1.00 81.44 119 GLY A C 1
ATOM 920 O O . GLY A 1 119 ? -1.760 12.320 7.434 1.00 81.44 119 GLY A O 1
ATOM 921 N N . LEU A 1 120 ? -0.338 12.533 5.708 1.00 87.12 120 LEU A N 1
ATOM 922 C CA . LEU A 1 120 ? -0.467 11.175 5.184 1.00 87.12 120 LEU A CA 1
ATOM 923 C C . LEU A 1 120 ? 0.840 10.408 5.396 1.00 87.12 120 LEU A C 1
ATOM 925 O O . LEU A 1 120 ? 1.898 10.818 4.921 1.00 87.12 120 LEU A O 1
ATOM 929 N N . THR A 1 121 ? 0.757 9.278 6.080 1.00 90.12 121 THR A N 1
ATOM 930 C CA . THR A 1 121 ? 1.828 8.310 6.291 1.00 90.12 121 THR A CA 1
ATOM 931 C C . THR A 1 121 ? 1.720 7.201 5.251 1.00 90.12 121 THR A C 1
ATOM 933 O O . THR A 1 121 ? 0.790 6.399 5.253 1.00 90.12 121 THR A O 1
ATOM 936 N N . THR A 1 122 ? 2.682 7.143 4.342 1.00 91.69 122 THR A N 1
ATOM 937 C CA . THR A 1 122 ? 2.789 6.093 3.331 1.00 91.69 122 THR A CA 1
ATOM 938 C C . THR A 1 122 ? 3.811 5.064 3.779 1.00 91.69 122 THR A C 1
ATOM 940 O O . THR A 1 122 ? 4.942 5.415 4.102 1.00 91.69 122 THR A O 1
ATOM 943 N N . ILE A 1 123 ? 3.414 3.796 3.791 1.00 91.94 123 ILE A N 1
ATOM 944 C CA . ILE A 1 123 ? 4.268 2.659 4.122 1.00 91.94 123 ILE A CA 1
ATOM 945 C C . ILE A 1 123 ? 4.556 1.914 2.822 1.00 91.94 123 ILE A C 1
ATOM 947 O O . ILE A 1 123 ? 3.635 1.465 2.135 1.00 91.94 123 ILE A O 1
ATOM 951 N N . TYR A 1 124 ? 5.833 1.807 2.478 1.00 92.56 124 TYR A N 1
ATOM 952 C CA . TYR A 1 124 ? 6.295 1.251 1.217 1.00 92.56 124 TYR A CA 1
ATOM 953 C C . TYR A 1 124 ? 6.717 -0.207 1.372 1.00 92.56 124 TYR A C 1
ATOM 955 O O . TYR A 1 124 ? 7.530 -0.550 2.230 1.00 92.56 124 TYR A O 1
ATOM 963 N N . PHE A 1 125 ? 6.210 -1.055 0.482 1.00 92.50 125 PHE A N 1
ATOM 964 C CA . PHE A 1 125 ? 6.549 -2.472 0.412 1.00 92.50 125 PHE A CA 1
ATOM 965 C C . PHE A 1 125 ? 6.893 -2.891 -1.021 1.00 92.50 125 PHE A C 1
ATOM 967 O O . PHE A 1 125 ? 6.305 -2.368 -1.967 1.00 92.50 125 PHE A O 1
ATOM 974 N N . PRO A 1 126 ? 7.797 -3.861 -1.224 1.00 91.38 126 PRO A N 1
ATOM 975 C CA . PRO A 1 126 ? 7.988 -4.457 -2.540 1.00 91.38 126 PRO A CA 1
ATOM 976 C C . PRO A 1 126 ? 6.699 -5.126 -3.033 1.00 91.38 126 PRO A C 1
ATOM 978 O O . PRO A 1 126 ? 5.991 -5.767 -2.259 1.00 91.38 126 PRO A O 1
ATOM 981 N N . VAL A 1 127 ? 6.416 -5.066 -4.334 1.00 90.69 127 VAL A N 1
ATOM 982 C CA . VAL A 1 127 ? 5.227 -5.714 -4.921 1.00 90.69 127 VAL A CA 1
ATOM 983 C C . VAL A 1 127 ? 5.188 -7.228 -4.687 1.00 90.69 127 VAL A C 1
ATOM 985 O O . VAL A 1 127 ? 4.112 -7.807 -4.603 1.00 90.69 127 VAL A O 1
ATOM 988 N N . SER A 1 128 ? 6.341 -7.874 -4.491 1.00 90.94 128 SER A N 1
ATOM 989 C CA . SER A 1 128 ? 6.420 -9.305 -4.173 1.00 90.94 128 SER A CA 1
ATOM 990 C C . SER A 1 128 ? 5.744 -9.687 -2.852 1.00 90.94 128 SER A C 1
ATOM 992 O O . SER A 1 128 ? 5.406 -10.853 -2.665 1.00 90.94 128 SER A O 1
ATOM 994 N N . THR A 1 129 ? 5.523 -8.738 -1.937 1.00 91.62 129 THR A N 1
ATOM 995 C CA . THR A 1 129 ? 4.832 -8.988 -0.662 1.00 91.62 129 THR A CA 1
ATOM 996 C C . THR A 1 129 ? 3.345 -8.636 -0.704 1.00 91.62 129 THR A C 1
ATOM 998 O O . THR A 1 129 ? 2.646 -8.871 0.283 1.00 91.62 129 THR A O 1
ATOM 1001 N N . HIS A 1 130 ? 2.850 -8.110 -1.832 1.00 92.50 130 HIS A N 1
ATOM 1002 C CA . HIS A 1 130 ? 1.480 -7.622 -1.992 1.00 92.50 130 HIS A CA 1
ATOM 1003 C C . HIS A 1 130 ? 0.435 -8.652 -1.562 1.00 92.50 130 HIS A C 1
ATOM 1005 O O . HIS A 1 130 ? -0.345 -8.382 -0.651 1.00 92.50 130 HIS A O 1
ATOM 1011 N N . ASP A 1 131 ? 0.449 -9.842 -2.163 1.00 92.44 131 ASP A N 1
ATOM 1012 C CA . ASP A 1 131 ? -0.599 -10.841 -1.933 1.00 92.44 131 ASP A CA 1
ATOM 1013 C C . ASP A 1 131 ? -0.579 -11.365 -0.499 1.00 92.44 131 ASP A C 1
ATOM 1015 O O . ASP A 1 131 ? -1.629 -11.561 0.109 1.00 92.44 131 ASP A O 1
ATOM 1019 N N . VAL A 1 132 ? 0.613 -11.532 0.077 1.00 93.94 132 VAL A N 1
ATOM 1020 C CA . VAL A 1 132 ? 0.783 -11.998 1.457 1.00 93.94 132 VAL A CA 1
ATOM 1021 C C . VAL A 1 132 ? 0.236 -10.972 2.444 1.00 93.94 132 VAL A C 1
ATOM 1023 O O . VAL A 1 132 ? -0.520 -11.331 3.345 1.00 93.94 132 VAL A O 1
ATOM 1026 N N . ILE A 1 133 ? 0.607 -9.698 2.288 1.00 91.88 133 ILE A N 1
ATOM 1027 C CA . ILE A 1 133 ? 0.175 -8.630 3.194 1.00 91.88 133 ILE A CA 1
ATOM 1028 C C . ILE A 1 133 ? -1.323 -8.381 3.036 1.00 91.88 133 ILE A C 1
ATOM 1030 O O . ILE A 1 133 ? -2.035 -8.346 4.037 1.00 91.88 133 ILE A O 1
ATOM 1034 N N . LYS A 1 134 ? -1.814 -8.275 1.797 1.00 90.69 134 LYS A N 1
ATOM 1035 C CA . LYS A 1 134 ? -3.237 -8.092 1.505 1.00 90.69 134 LYS A CA 1
ATOM 1036 C C . LYS A 1 134 ? -4.074 -9.205 2.136 1.00 90.69 134 LYS A C 1
ATOM 1038 O O . LYS A 1 134 ? -4.980 -8.912 2.907 1.00 90.69 134 LYS A O 1
ATOM 1043 N N . THR A 1 135 ? -3.717 -10.463 1.874 1.00 91.88 135 THR A N 1
ATOM 1044 C CA . THR A 1 135 ? -4.443 -11.629 2.400 1.00 91.88 135 THR A CA 1
ATOM 1045 C C . THR A 1 135 ? -4.455 -11.636 3.925 1.00 91.88 135 THR A C 1
ATOM 1047 O O . THR A 1 135 ? -5.494 -11.882 4.528 1.00 91.88 135 THR A O 1
ATOM 1050 N N . ARG A 1 136 ? -3.321 -11.330 4.570 1.00 91.00 136 ARG A N 1
ATOM 1051 C CA . ARG A 1 136 ? -3.253 -11.253 6.037 1.00 91.00 136 ARG A CA 1
ATOM 1052 C C . ARG A 1 136 ? -4.147 -10.156 6.598 1.00 91.00 136 ARG A C 1
ATOM 1054 O O . ARG A 1 136 ? -4.800 -10.384 7.606 1.00 91.00 136 ARG A O 1
ATOM 1061 N N . ILE A 1 137 ? -4.184 -8.984 5.967 1.00 89.25 137 ILE A N 1
ATOM 1062 C CA . ILE A 1 137 ? -5.058 -7.896 6.416 1.00 89.25 137 ILE A CA 1
ATOM 1063 C C . ILE A 1 137 ? -6.524 -8.299 6.255 1.00 89.25 137 ILE A C 1
ATOM 1065 O O . ILE A 1 137 ? -7.289 -8.165 7.201 1.00 89.25 137 ILE A O 1
ATOM 1069 N N . GLU A 1 138 ? -6.910 -8.838 5.100 1.00 89.19 138 GLU A N 1
ATOM 1070 C CA . GLU A 1 138 ? -8.284 -9.291 4.853 1.00 89.19 138 GLU A CA 1
ATOM 1071 C C . GLU A 1 138 ? -8.719 -10.382 5.844 1.00 89.19 138 GLU A C 1
ATOM 1073 O O . GLU A 1 138 ? -9.834 -10.330 6.355 1.00 89.19 138 GLU A O 1
ATOM 1078 N N . GLN A 1 139 ? -7.831 -11.322 6.183 1.00 89.44 139 GLN A N 1
ATOM 1079 C CA . GLN A 1 139 ? -8.081 -1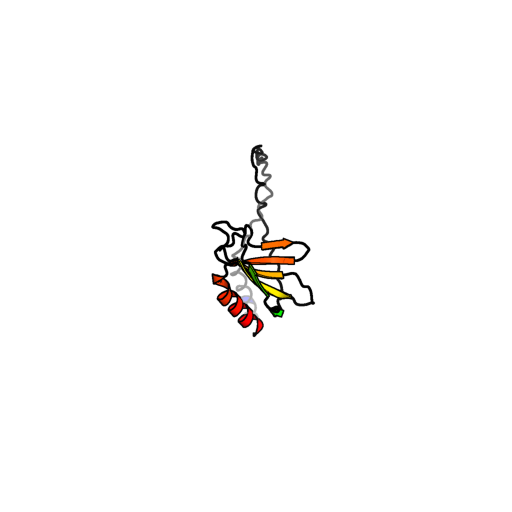2.340 7.211 1.00 89.44 139 GLN A CA 1
ATOM 1080 C C . GLN A 1 139 ? -8.279 -11.731 8.602 1.00 89.44 139 GLN A C 1
ATOM 1082 O O . GLN A 1 139 ? -9.223 -12.096 9.300 1.00 89.44 139 GLN A O 1
ATOM 1087 N N . THR A 1 140 ? -7.411 -10.798 8.998 1.00 88.25 140 THR A N 1
ATOM 1088 C CA . THR A 1 140 ? -7.514 -10.123 10.298 1.00 88.25 140 THR A CA 1
ATOM 1089 C C . THR A 1 140 ? -8.793 -9.295 10.404 1.00 88.25 140 THR A C 1
ATOM 1091 O O . THR A 1 140 ? -9.404 -9.277 11.461 1.00 88.25 140 THR A O 1
ATOM 1094 N N . LEU A 1 141 ? -9.219 -8.636 9.322 1.00 86.94 141 LEU A N 1
ATOM 1095 C CA . LEU A 1 141 ? -10.437 -7.816 9.303 1.00 86.94 141 LEU A CA 1
ATOM 1096 C C . LEU A 1 141 ? -11.734 -8.638 9.261 1.00 86.94 141 LEU A C 1
ATOM 1098 O O . LEU A 1 141 ? -12.792 -8.121 9.607 1.00 86.94 141 LEU A O 1
ATOM 1102 N N . ALA A 1 142 ? -11.677 -9.885 8.791 1.00 85.25 142 ALA A N 1
ATOM 1103 C CA . ALA A 1 142 ? -12.834 -10.777 8.734 1.00 85.25 142 ALA A CA 1
ATOM 1104 C C . ALA A 1 142 ? -13.117 -11.504 10.062 1.00 85.25 142 ALA A C 1
ATOM 1106 O O . ALA A 1 142 ? -14.118 -12.217 10.150 1.00 85.25 142 ALA A O 1
ATOM 1107 N N . THR A 1 143 ? -12.227 -11.366 11.050 1.00 70.38 143 THR A N 1
ATOM 1108 C CA . THR A 1 143 ? -12.329 -11.985 12.382 1.00 70.38 143 THR A CA 1
ATOM 1109 C C . THR A 1 143 ? -12.941 -11.006 13.375 1.00 70.38 143 THR A C 1
ATOM 1111 O O . THR A 1 143 ? -13.798 -11.451 14.170 1.00 70.38 143 THR A O 1
#

Foldseek 3Di:
DPPPVVVVPPVPPPPPDDDPPDPDDDDDDPDDPPDPPPPPPDPDDPPPDDDPPDDDFAFQDWDDKDWDWDQQCPVDPCSRVTWIKIKIFTQTPPRDTAEIEIETEPSDDDPDQWDGDPRHIYGYDHNVCVVVVVVVVVVVNVD